Protein AF-A0A1B9LCY0-F1 (afdb_monomer_lite)

Sequence (115 aa):
MKISLLLNQYEQLSLVTEKMLQMARNEQWDSLLDWQAKYQQLSDDLMGYGDINAIEQLTQPQQEMILIAIKNILNCQQQLSQLINAQHTKLGQLIGEQVIQRSQIQDYHQVASLI

pLDDT: mean 90.4, std 10.23, range [53.28, 98.38]

Foldseek 3Di:
DLLVVLLVLLVVLLVLLVVLLVCLVVVVVVVSVVSPVVNVVSVVVNVVVPDVVSLVPDDPVSVVSSVVSVVSNVVSVVSSVVSVVVVVVVVVVVVVVVVVVVVVVVVVVVVVVVD

Radius of gyration: 22.99 Å; chains: 1; bounding box: 58×22×68 Å

Secondary structure (DSSP, 8-state):
-HHHHHHHHHHHHHHHHHHHHHHHHTT-HHHHHHHHHHHHHHHHHHHHT--THHHHTS-HHHHHHHHHHHHHHHHHHHHHHHHHHHHHHHHHHHHHHHHHHHHHHHHHHHHHTT-

Structure (mmCIF, N/CA/C/O backbone):
data_AF-A0A1B9LCY0-F1
#
_entry.id   AF-A0A1B9LCY0-F1
#
loop_
_atom_site.group_PDB
_atom_site.id
_atom_site.type_symbol
_atom_site.label_atom_id
_atom_site.label_alt_id
_atom_site.label_comp_id
_atom_site.label_asym_id
_atom_site.label_entity_id
_atom_site.label_seq_id
_atom_site.pdbx_PDB_ins_code
_atom_site.Cartn_x
_atom_site.Cartn_y
_atom_site.Cartn_z
_atom_site.occupancy
_atom_site.B_iso_or_equiv
_atom_site.auth_seq_id
_atom_site.auth_comp_id
_atom_site.auth_asym_id
_atom_site.auth_atom_id
_atom_site.pdbx_PDB_model_num
ATOM 1 N N . MET A 1 1 ? 10.312 -2.691 -29.153 1.00 53.28 1 MET A N 1
ATOM 2 C CA . MET A 1 1 ? 8.925 -2.727 -28.633 1.00 53.28 1 MET A CA 1
ATOM 3 C C . MET A 1 1 ? 8.829 -3.231 -27.183 1.00 53.28 1 MET A C 1
ATOM 5 O O . MET A 1 1 ? 8.006 -2.700 -26.458 1.00 53.28 1 MET A O 1
ATOM 9 N N . LYS A 1 2 ? 9.673 -4.173 -26.715 1.00 64.88 2 LYS A N 1
ATOM 10 C CA . LYS A 1 2 ? 9.668 -4.652 -25.308 1.00 64.88 2 LYS A CA 1
ATOM 11 C C . LYS A 1 2 ? 10.209 -3.645 -24.270 1.00 64.88 2 LYS A C 1
ATOM 13 O O . LYS A 1 2 ? 9.668 -3.544 -23.181 1.00 64.88 2 LYS A O 1
ATOM 18 N N . ILE A 1 3 ? 11.226 -2.860 -24.631 1.00 70.94 3 ILE A N 1
ATOM 19 C CA . ILE A 1 3 ? 11.911 -1.910 -23.729 1.00 70.94 3 ILE A CA 1
ATOM 20 C C . ILE A 1 3 ? 11.008 -0.753 -23.266 1.00 70.94 3 ILE A C 1
ATOM 22 O O . ILE A 1 3 ? 10.928 -0.459 -22.077 1.00 70.94 3 ILE A O 1
ATOM 26 N N . SER A 1 4 ? 10.291 -0.119 -24.198 1.00 77.75 4 SER A N 1
ATOM 27 C CA . SER A 1 4 ? 9.367 0.981 -23.886 1.00 77.75 4 SER A CA 1
ATOM 28 C C . SER A 1 4 ? 8.197 0.531 -23.012 1.00 77.75 4 SER A C 1
ATOM 30 O O . SER A 1 4 ? 7.647 1.326 -22.261 1.00 77.75 4 SER A O 1
ATOM 32 N N . LEU A 1 5 ? 7.820 -0.746 -23.112 1.00 83.50 5 LE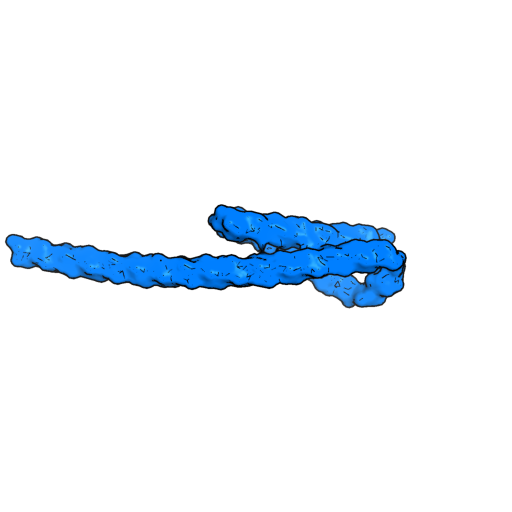U A N 1
ATOM 33 C CA . LEU A 1 5 ? 6.754 -1.333 -22.312 1.00 83.50 5 LEU A CA 1
ATOM 34 C C . LEU A 1 5 ? 7.201 -1.554 -20.863 1.00 83.50 5 LEU A C 1
ATOM 36 O O . LEU A 1 5 ? 6.466 -1.178 -19.958 1.00 83.50 5 LEU A O 1
ATOM 40 N N . LEU A 1 6 ? 8.418 -2.070 -20.657 1.00 85.56 6 LEU A N 1
ATOM 41 C CA . LEU A 1 6 ? 8.990 -2.284 -19.325 1.00 85.56 6 LEU A CA 1
ATOM 42 C C . LEU A 1 6 ? 9.126 -0.970 -18.544 1.00 85.56 6 LEU A C 1
ATOM 44 O O . LEU A 1 6 ? 8.686 -0.880 -17.401 1.00 85.56 6 LEU A O 1
ATOM 48 N N . LEU A 1 7 ? 9.691 0.066 -19.176 1.00 86.94 7 LEU A N 1
ATOM 49 C CA . LEU A 1 7 ? 9.823 1.389 -18.559 1.00 86.94 7 LEU A CA 1
ATOM 50 C C . LEU A 1 7 ? 8.454 1.946 -18.143 1.00 86.94 7 LEU A C 1
ATOM 52 O O . LEU A 1 7 ? 8.263 2.324 -16.990 1.00 86.94 7 LEU A O 1
ATOM 56 N N . ASN A 1 8 ? 7.486 1.913 -19.060 1.00 89.56 8 ASN A N 1
ATOM 57 C CA . ASN A 1 8 ? 6.126 2.374 -18.798 1.00 89.56 8 ASN A CA 1
ATOM 58 C C . ASN A 1 8 ? 5.457 1.589 -17.654 1.00 89.56 8 ASN A C 1
ATOM 60 O O . ASN A 1 8 ? 4.736 2.172 -16.853 1.00 89.56 8 ASN A O 1
ATOM 64 N N . GLN A 1 9 ? 5.698 0.284 -17.526 1.00 90.00 9 GLN A N 1
ATOM 65 C CA . GLN A 1 9 ? 5.151 -0.499 -16.415 1.00 90.00 9 GLN A CA 1
ATOM 66 C C . GLN A 1 9 ? 5.754 -0.112 -15.063 1.00 90.00 9 GLN A C 1
ATOM 68 O O . GLN A 1 9 ? 5.008 0.030 -14.094 1.00 90.00 9 GLN A O 1
ATOM 73 N N . TYR A 1 10 ? 7.068 0.119 -14.992 1.00 92.19 10 TYR A N 1
ATOM 74 C CA . TYR A 1 10 ? 7.702 0.619 -13.769 1.00 92.19 10 TYR A CA 1
ATOM 75 C C . TYR A 1 10 ? 7.196 2.014 -13.387 1.00 92.19 10 TYR A C 1
ATOM 77 O O . TYR A 1 10 ? 6.903 2.260 -12.217 1.00 92.19 10 TYR A O 1
ATOM 85 N N . GLU A 1 11 ? 7.040 2.913 -14.358 1.00 92.62 11 GLU A N 1
ATOM 86 C CA . GLU A 1 11 ? 6.458 4.239 -14.130 1.00 92.62 11 GLU A CA 1
ATOM 87 C C . GLU A 1 11 ? 5.010 4.141 -13.635 1.00 92.62 11 GLU A C 1
ATOM 89 O O . GLU A 1 11 ? 4.647 4.774 -12.642 1.00 92.62 11 GLU A O 1
ATOM 94 N N . GLN A 1 12 ? 4.186 3.301 -14.266 1.00 94.88 12 GLN A N 1
ATOM 95 C CA . GLN A 1 12 ? 2.798 3.098 -13.853 1.00 94.88 12 GLN A CA 1
ATOM 96 C C . GLN A 1 12 ? 2.689 2.494 -12.455 1.00 94.88 12 GLN A C 1
ATOM 98 O O . GLN A 1 12 ? 1.875 2.967 -11.660 1.00 94.88 12 GLN A O 1
ATOM 103 N N . LEU A 1 13 ? 3.502 1.485 -12.130 1.00 95.69 13 LEU A N 1
ATOM 104 C CA . LEU A 1 13 ? 3.509 0.899 -10.793 1.00 95.69 13 LEU A CA 1
ATOM 105 C C . LEU A 1 13 ? 3.955 1.929 -9.747 1.00 95.69 13 LEU A C 1
ATOM 107 O O . LEU A 1 13 ? 3.328 2.036 -8.693 1.00 95.69 13 LEU A O 1
ATOM 111 N N . SER A 1 14 ? 4.978 2.731 -10.051 1.00 96.44 14 SER A N 1
ATOM 112 C CA . SER A 1 14 ? 5.435 3.831 -9.193 1.00 96.44 14 SER A CA 1
ATOM 113 C C . SER A 1 14 ? 4.309 4.829 -8.902 1.00 96.44 14 SER A C 1
ATOM 115 O O . SER A 1 14 ? 4.009 5.094 -7.737 1.00 96.44 14 SER A O 1
ATOM 117 N N . LEU A 1 15 ? 3.601 5.289 -9.938 1.00 96.69 15 LEU A N 1
ATOM 118 C CA . LEU A 1 15 ? 2.470 6.213 -9.802 1.00 96.69 15 LEU A CA 1
ATOM 119 C C . LEU A 1 15 ? 1.304 5.614 -9.005 1.00 96.69 15 LEU A C 1
ATOM 121 O O . LEU A 1 15 ? 0.700 6.291 -8.172 1.00 96.69 15 LEU A O 1
ATOM 125 N N . VAL A 1 16 ? 0.966 4.344 -9.248 1.00 97.50 16 VAL A N 1
ATOM 126 C CA . VAL A 1 16 ? -0.097 3.650 -8.504 1.00 97.50 16 VAL A CA 1
ATOM 127 C C . VAL A 1 16 ? 0.273 3.521 -7.028 1.00 97.50 16 VAL A C 1
ATOM 129 O O . VAL A 1 16 ? -0.556 3.820 -6.170 1.00 97.50 16 VAL A O 1
ATOM 132 N N . THR A 1 17 ? 1.514 3.140 -6.728 1.00 97.38 17 THR A N 1
ATOM 133 C CA . THR A 1 17 ? 1.989 2.975 -5.347 1.00 97.38 17 THR A CA 1
ATOM 134 C C . THR A 1 17 ? 1.985 4.311 -4.599 1.00 97.38 17 THR A C 1
ATOM 136 O O . THR A 1 17 ? 1.553 4.375 -3.447 1.00 97.38 17 THR A O 1
ATOM 139 N N . GLU A 1 18 ? 2.387 5.401 -5.258 1.00 97.94 18 GLU A N 1
ATOM 140 C CA . GLU A 1 18 ? 2.326 6.749 -4.687 1.00 97.94 18 GLU A CA 1
ATOM 141 C C . GLU A 1 18 ? 0.882 7.192 -4.413 1.00 97.94 18 GLU A C 1
ATOM 143 O O . GLU A 1 18 ? 0.579 7.716 -3.338 1.00 97.94 18 GLU A O 1
ATOM 148 N N . LYS A 1 19 ? -0.043 6.925 -5.342 1.00 97.62 19 LYS A N 1
ATOM 149 C CA . LYS A 1 19 ? -1.466 7.229 -5.153 1.00 97.62 19 LYS A CA 1
ATOM 150 C C . LYS A 1 19 ? -2.065 6.457 -3.976 1.00 97.62 19 LYS A C 1
ATOM 152 O O . LYS A 1 19 ? -2.784 7.043 -3.168 1.00 97.62 19 LYS A O 1
ATOM 157 N N . MET A 1 20 ? -1.745 5.170 -3.849 1.00 98.25 20 MET A N 1
ATOM 158 C CA . MET A 1 20 ? -2.169 4.363 -2.702 1.00 98.25 20 MET A CA 1
ATOM 159 C C . MET A 1 20 ? -1.604 4.923 -1.392 1.00 98.25 20 MET A C 1
ATOM 161 O O . MET A 1 20 ? -2.335 5.025 -0.409 1.00 98.25 20 MET A O 1
ATOM 165 N N . LEU A 1 21 ? -0.338 5.359 -1.372 1.00 98.31 21 LEU A N 1
ATOM 166 C CA . LEU A 1 21 ? 0.252 6.008 -0.198 1.00 98.31 21 LEU A CA 1
ATOM 167 C C . LEU A 1 21 ? -0.485 7.301 0.179 1.00 98.31 21 LEU A C 1
ATOM 169 O O . LEU A 1 21 ? -0.742 7.535 1.360 1.00 98.31 21 LEU A O 1
ATOM 173 N N . GLN A 1 22 ? -0.848 8.136 -0.798 1.00 98.12 22 GLN A N 1
ATOM 174 C CA . GLN A 1 22 ? -1.641 9.343 -0.546 1.00 98.12 22 GLN A CA 1
ATOM 175 C C . GLN A 1 22 ? -3.016 9.008 0.047 1.00 98.12 22 GLN A C 1
ATOM 177 O O . GLN A 1 22 ? -3.430 9.646 1.012 1.00 98.12 22 GLN A O 1
ATOM 182 N N . MET A 1 23 ? -3.693 7.977 -0.469 1.00 98.25 23 MET A N 1
ATOM 183 C CA . MET A 1 23 ? -4.968 7.505 0.084 1.00 98.25 23 MET A CA 1
ATOM 184 C C . MET A 1 23 ? -4.820 7.039 1.535 1.00 98.25 23 MET A C 1
ATOM 186 O O . MET A 1 23 ? -5.603 7.462 2.381 1.00 98.25 23 MET A O 1
ATOM 190 N N . ALA A 1 24 ? -3.790 6.244 1.848 1.00 97.69 24 ALA A N 1
ATOM 191 C CA . ALA A 1 24 ? -3.523 5.793 3.216 1.00 97.69 24 ALA A CA 1
ATOM 192 C C . ALA A 1 24 ? -3.267 6.963 4.176 1.00 97.69 24 ALA A C 1
ATOM 194 O O . ALA A 1 24 ? -3.805 6.991 5.279 1.00 97.69 24 ALA A O 1
ATOM 195 N N . ARG A 1 25 ? -2.471 7.956 3.753 1.00 97.62 25 ARG A N 1
ATOM 196 C CA . ARG A 1 25 ? -2.192 9.163 4.553 1.00 97.62 25 ARG A CA 1
ATOM 197 C C . ARG A 1 25 ? -3.446 9.989 4.831 1.00 97.62 25 ARG A C 1
ATOM 199 O O . ARG A 1 25 ? -3.533 10.615 5.880 1.00 97.62 25 ARG A O 1
ATOM 206 N N . ASN A 1 26 ? -4.401 9.968 3.907 1.00 97.81 26 ASN A N 1
ATOM 207 C CA . ASN A 1 26 ? -5.682 10.654 4.036 1.00 97.81 26 ASN A CA 1
ATOM 208 C C . ASN A 1 26 ? -6.769 9.774 4.685 1.00 97.81 26 ASN A C 1
ATOM 210 O O . ASN A 1 26 ? -7.940 10.141 4.638 1.00 97.81 26 ASN A O 1
ATOM 214 N N . GLU A 1 27 ? -6.407 8.609 5.238 1.00 96.62 27 GLU A N 1
ATOM 215 C CA . GLU A 1 27 ? -7.327 7.614 5.811 1.00 96.62 27 GLU A CA 1
ATOM 216 C C . GLU A 1 27 ? -8.440 7.149 4.840 1.00 96.62 27 GLU A C 1
ATOM 218 O O . GLU A 1 27 ? -9.494 6.667 5.253 1.00 96.62 27 GLU A O 1
ATOM 223 N N . GLN A 1 28 ? -8.213 7.252 3.525 1.00 98.00 28 GLN A N 1
ATOM 224 C CA . GLN A 1 28 ? -9.147 6.828 2.476 1.00 98.00 28 GLN A CA 1
ATOM 225 C C . GLN A 1 28 ? -9.005 5.324 2.199 1.00 98.00 28 GLN A C 1
ATOM 227 O O . GLN A 1 28 ? -8.634 4.914 1.099 1.00 98.00 28 GLN A O 1
ATOM 232 N N . TRP A 1 29 ? -9.255 4.502 3.218 1.00 96.44 29 TRP A N 1
ATOM 233 C CA . TRP A 1 29 ? -8.978 3.062 3.192 1.00 96.44 29 TRP A CA 1
ATOM 234 C C . TRP A 1 29 ? -9.805 2.296 2.157 1.00 96.44 29 TRP A C 1
ATOM 236 O O . TRP A 1 29 ? -9.248 1.456 1.459 1.00 96.44 29 TRP A O 1
ATOM 246 N N . ASP A 1 30 ? -11.087 2.628 1.991 1.00 96.56 30 ASP A N 1
ATOM 247 C CA . ASP A 1 30 ? -11.943 1.985 0.983 1.00 96.56 30 ASP A CA 1
ATOM 248 C C . ASP A 1 30 ? -11.419 2.258 -0.433 1.00 96.56 30 ASP A C 1
ATOM 250 O O . ASP A 1 30 ? -11.172 1.336 -1.208 1.00 96.56 30 ASP A O 1
ATOM 254 N N . SER A 1 31 ? -11.110 3.526 -0.726 1.00 95.88 31 SER A N 1
ATOM 255 C CA . SER A 1 31 ? -10.485 3.918 -1.991 1.00 95.88 31 SER A CA 1
ATOM 256 C C . SER A 1 31 ? -9.126 3.252 -2.192 1.00 95.88 31 SER A C 1
ATOM 258 O O . SER A 1 31 ? -8.767 2.941 -3.319 1.00 95.88 31 SER A O 1
ATOM 260 N N . LEU A 1 32 ? -8.339 3.035 -1.135 1.00 96.31 32 LEU A N 1
ATOM 261 C CA . LEU A 1 32 ? -7.068 2.318 -1.243 1.00 96.31 32 LEU A CA 1
ATOM 262 C C . LEU A 1 32 ? -7.289 0.862 -1.673 1.00 96.31 32 LEU A C 1
ATOM 264 O O . LEU A 1 32 ? -6.558 0.369 -2.535 1.00 96.31 32 LEU A O 1
ATOM 268 N N . LEU A 1 33 ? -8.298 0.192 -1.107 1.00 95.31 33 LEU A N 1
ATOM 269 C CA . LEU A 1 33 ? -8.644 -1.193 -1.438 1.00 95.31 33 LEU A CA 1
ATOM 270 C C . LEU A 1 33 ? -9.104 -1.339 -2.894 1.00 95.31 33 LEU A C 1
ATOM 272 O O . LEU A 1 33 ? -8.692 -2.288 -3.561 1.00 95.31 33 LEU A O 1
ATOM 276 N N . ASP A 1 34 ? -9.837 -0.362 -3.434 1.00 96.19 34 ASP A N 1
ATOM 277 C CA . ASP A 1 34 ? -10.232 -0.350 -4.853 1.00 96.19 34 ASP A CA 1
ATOM 278 C C . ASP A 1 34 ? -9.022 -0.387 -5.808 1.00 96.19 34 ASP A C 1
ATOM 280 O O . ASP A 1 34 ? -9.102 -0.900 -6.928 1.00 96.19 34 ASP A O 1
ATOM 284 N N . TRP A 1 35 ? -7.872 0.143 -5.378 1.00 96.25 35 TRP A N 1
ATOM 285 C CA . TRP A 1 35 ? -6.643 0.174 -6.178 1.00 96.25 35 TRP A CA 1
ATOM 286 C C . TRP A 1 35 ? -5.767 -1.068 -6.003 1.00 96.25 35 TRP A C 1
ATOM 288 O O . TRP A 1 35 ? -4.861 -1.281 -6.815 1.00 96.25 35 TRP A O 1
ATOM 298 N N . GLN A 1 36 ? -6.055 -1.925 -5.018 1.00 94.31 36 GLN A N 1
ATOM 299 C CA . GLN A 1 36 ? -5.267 -3.124 -4.730 1.00 94.31 36 GLN A CA 1
ATOM 300 C C . GLN A 1 36 ? -5.195 -4.067 -5.936 1.00 94.31 36 GLN A C 1
ATOM 302 O O . GLN A 1 36 ? -4.112 -4.535 -6.280 1.00 94.31 36 GLN A O 1
ATOM 307 N N . ALA A 1 37 ? -6.319 -4.307 -6.619 1.00 94.88 37 ALA A N 1
ATOM 308 C CA . ALA A 1 37 ? -6.355 -5.189 -7.787 1.00 94.88 37 ALA A CA 1
ATOM 309 C C . ALA A 1 37 ? -5.462 -4.670 -8.927 1.00 94.88 37 ALA A C 1
ATOM 311 O O . ALA A 1 37 ? -4.725 -5.436 -9.545 1.00 94.88 37 ALA A O 1
ATOM 312 N N . LYS A 1 38 ? -5.471 -3.352 -9.165 1.00 95.19 38 LYS A N 1
ATOM 313 C CA . LYS A 1 38 ? -4.629 -2.717 -10.187 1.00 95.19 38 LYS A CA 1
ATOM 314 C C . LYS A 1 38 ? -3.146 -2.780 -9.823 1.00 95.19 38 LYS A C 1
ATOM 316 O O . LYS A 1 38 ? -2.316 -3.051 -10.685 1.00 95.19 38 LYS A O 1
ATOM 321 N N . TYR A 1 39 ? -2.814 -2.520 -8.562 1.00 95.88 39 TYR A N 1
ATOM 322 C CA . TYR A 1 39 ? -1.449 -2.643 -8.059 1.00 95.88 39 TYR A CA 1
ATOM 323 C C . TYR A 1 39 ? -0.922 -4.079 -8.195 1.00 95.88 39 TYR A C 1
ATOM 325 O O . TYR A 1 39 ? 0.205 -4.281 -8.652 1.00 95.88 39 TYR A O 1
ATOM 333 N N . GLN A 1 40 ? -1.752 -5.067 -7.847 1.00 95.06 40 GLN A N 1
ATOM 334 C CA . GLN A 1 40 ? -1.417 -6.483 -7.963 1.00 95.06 40 GLN A CA 1
ATOM 335 C C . GLN A 1 40 ? -1.165 -6.862 -9.423 1.00 95.06 40 GLN A C 1
ATOM 337 O O . GLN A 1 40 ? -0.104 -7.389 -9.732 1.00 95.06 40 GLN A O 1
ATOM 342 N N . GLN A 1 41 ? -2.078 -6.493 -10.327 1.00 93.81 41 GLN A N 1
ATOM 343 C CA . GLN A 1 41 ? -1.928 -6.754 -11.757 1.00 93.81 41 GLN A CA 1
ATOM 344 C C . GLN A 1 41 ? -0.615 -6.180 -12.314 1.00 93.81 41 GLN A C 1
ATOM 346 O O . GLN A 1 41 ? 0.126 -6.891 -12.979 1.00 93.81 41 GLN A O 1
ATOM 351 N N . LEU A 1 42 ? -0.297 -4.913 -12.023 1.00 92.62 42 LEU A N 1
ATOM 352 C CA . LEU A 1 42 ? 0.935 -4.279 -12.512 1.00 92.62 42 LEU A CA 1
ATOM 353 C C . LEU A 1 42 ? 2.200 -4.943 -11.954 1.00 92.62 42 LEU A C 1
ATOM 355 O O . LEU A 1 42 ? 3.216 -5.025 -12.645 1.00 92.62 42 LEU A O 1
ATOM 359 N N . SER A 1 43 ? 2.138 -5.403 -10.705 1.00 91.56 43 SER A N 1
ATOM 360 C CA . SER A 1 43 ? 3.239 -6.115 -10.054 1.00 91.56 43 SER A CA 1
ATOM 361 C C . SER A 1 43 ? 3.447 -7.500 -10.675 1.00 91.56 43 SER A C 1
ATOM 363 O O . SER A 1 43 ? 4.583 -7.874 -10.966 1.00 91.56 43 SER A O 1
ATOM 365 N N . ASP A 1 44 ? 2.361 -8.231 -10.931 1.00 90.44 44 ASP A N 1
ATOM 366 C CA . ASP A 1 44 ? 2.382 -9.546 -11.580 1.00 90.44 44 ASP A CA 1
ATOM 367 C C . ASP A 1 44 ? 2.857 -9.452 -13.030 1.00 90.44 44 ASP A C 1
ATOM 369 O O . ASP A 1 44 ? 3.705 -10.241 -13.453 1.00 90.44 44 ASP A O 1
ATOM 373 N N . ASP A 1 45 ? 2.386 -8.439 -13.763 1.00 87.38 45 ASP A N 1
ATOM 374 C CA . ASP A 1 45 ? 2.849 -8.144 -15.113 1.00 87.38 45 ASP A CA 1
ATOM 375 C C . ASP A 1 45 ? 4.372 -7.963 -15.108 1.00 87.38 45 ASP A C 1
ATOM 377 O O . ASP A 1 45 ? 5.061 -8.652 -15.858 1.00 87.38 45 ASP A O 1
ATOM 381 N N . LEU A 1 46 ? 4.915 -7.116 -14.221 1.00 85.75 46 LEU A N 1
ATOM 382 C CA . LEU A 1 46 ? 6.359 -6.874 -14.096 1.00 85.75 46 LEU A CA 1
ATOM 383 C C . LEU A 1 46 ? 7.159 -8.131 -13.726 1.00 85.75 46 LEU A C 1
ATOM 385 O O . LEU A 1 46 ? 8.240 -8.336 -14.278 1.00 85.75 46 LEU A O 1
ATOM 389 N N . MET A 1 47 ? 6.641 -8.991 -12.843 1.00 80.62 47 MET A N 1
ATOM 390 C CA . MET A 1 47 ? 7.268 -10.286 -12.544 1.00 80.62 47 MET A CA 1
ATOM 391 C C . MET A 1 47 ? 7.285 -11.209 -13.772 1.00 80.62 47 MET A C 1
ATOM 393 O O . MET A 1 47 ? 8.257 -11.935 -13.985 1.00 80.62 47 MET A O 1
ATOM 397 N N . GLY A 1 48 ? 6.256 -11.139 -14.622 1.00 72.38 48 GLY A N 1
ATOM 398 C CA . GLY A 1 48 ? 6.184 -11.851 -15.899 1.00 72.38 48 GLY A CA 1
ATOM 399 C C . GLY A 1 48 ? 7.197 -11.377 -16.951 1.00 72.38 48 GLY A C 1
ATOM 400 O O . GLY A 1 48 ? 7.600 -12.169 -17.803 1.00 72.38 48 GLY A O 1
ATOM 401 N N . TYR A 1 49 ? 7.678 -10.129 -16.872 1.00 68.94 49 TY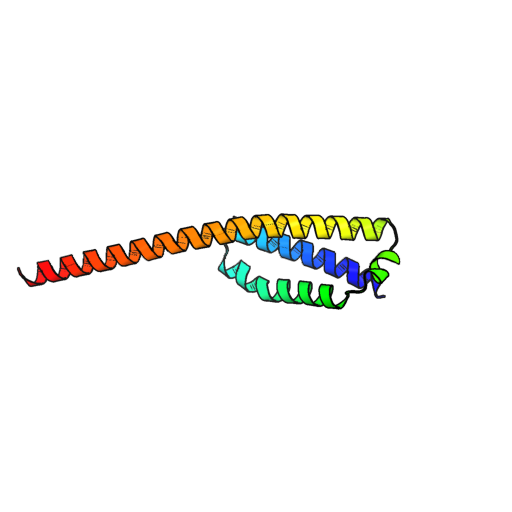R A N 1
ATOM 402 C CA . TYR A 1 49 ? 8.793 -9.617 -17.692 1.00 68.94 49 TYR A CA 1
ATOM 403 C C . TYR A 1 49 ? 10.172 -10.032 -17.170 1.00 68.94 49 TYR A C 1
ATOM 405 O O . TYR A 1 49 ? 11.163 -9.488 -17.654 1.00 68.94 49 TYR A O 1
ATOM 413 N N . GLY A 1 50 ? 10.225 -10.967 -16.210 1.00 54.84 50 GLY A N 1
ATOM 414 C CA . GLY A 1 50 ? 11.386 -11.456 -15.462 1.00 54.84 50 GLY A CA 1
ATOM 415 C C . GLY A 1 50 ? 12.531 -12.037 -16.290 1.00 54.84 50 GLY A C 1
ATOM 416 O O . GLY A 1 50 ? 12.935 -13.178 -16.103 1.00 54.84 50 GLY A O 1
ATOM 417 N N . ASP A 1 51 ? 13.110 -11.218 -17.152 1.00 60.19 51 ASP A N 1
ATOM 418 C CA . ASP A 1 51 ? 14.407 -11.428 -17.745 1.00 60.19 51 ASP A CA 1
ATOM 419 C C . ASP A 1 51 ? 15.217 -10.175 -17.417 1.00 60.19 51 ASP A C 1
ATOM 421 O O . ASP A 1 51 ? 15.083 -9.131 -18.054 1.00 60.19 51 ASP A O 1
ATOM 425 N N . ILE A 1 52 ? 16.047 -10.260 -16.376 1.00 60.19 52 ILE A N 1
ATOM 426 C CA . ILE A 1 52 ? 17.023 -9.221 -15.997 1.00 60.19 52 ILE A CA 1
ATOM 427 C C . ILE A 1 52 ? 17.871 -8.815 -17.222 1.00 60.19 52 ILE A C 1
ATOM 429 O O . ILE A 1 52 ? 18.234 -7.651 -17.381 1.00 60.19 52 ILE A O 1
ATOM 433 N N . ASN A 1 53 ? 18.046 -9.744 -18.166 1.00 61.03 53 ASN A N 1
ATOM 434 C CA . ASN A 1 53 ? 18.650 -9.540 -19.480 1.00 61.03 53 ASN A CA 1
ATOM 435 C C . ASN A 1 53 ? 17.973 -8.431 -20.317 1.00 61.03 53 ASN A C 1
ATOM 437 O O .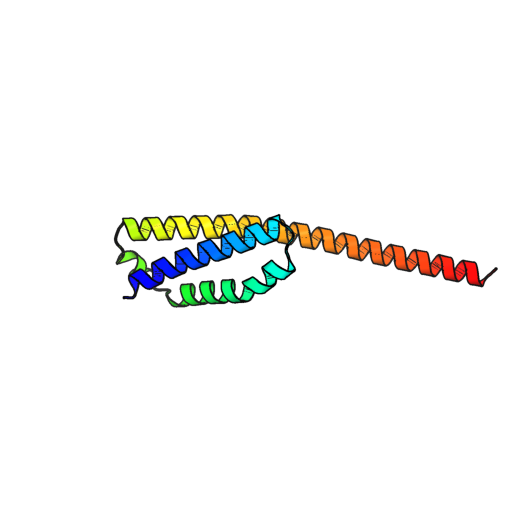 ASN A 1 53 ? 18.623 -7.785 -21.136 1.00 61.03 53 ASN A O 1
ATOM 441 N N . ALA A 1 54 ? 16.675 -8.166 -20.125 1.00 66.38 54 ALA A N 1
ATOM 442 C CA . ALA A 1 54 ? 15.964 -7.077 -20.794 1.00 66.38 54 ALA A CA 1
ATOM 443 C C . ALA A 1 54 ? 16.359 -5.692 -20.253 1.00 66.38 54 ALA A C 1
ATOM 445 O O . ALA A 1 54 ? 16.262 -4.713 -20.992 1.00 66.38 54 ALA A O 1
ATOM 446 N N . ILE A 1 55 ? 16.826 -5.611 -18.999 1.00 68.69 55 ILE A N 1
ATOM 447 C CA . ILE A 1 55 ? 17.348 -4.381 -18.382 1.00 68.69 55 ILE A CA 1
ATOM 448 C C . ILE A 1 55 ? 18.770 -4.100 -18.885 1.00 68.69 55 ILE A C 1
ATOM 450 O O . ILE A 1 55 ? 19.119 -2.949 -19.137 1.00 68.69 55 ILE A O 1
ATOM 454 N N . GLU A 1 56 ? 19.578 -5.137 -19.109 1.00 71.62 56 GLU A N 1
ATOM 455 C CA . GLU A 1 56 ? 20.937 -4.998 -19.658 1.00 71.62 56 GLU A CA 1
ATOM 456 C C . GLU A 1 56 ? 20.950 -4.468 -21.101 1.00 71.62 56 GLU A C 1
ATOM 458 O O . GLU A 1 56 ? 21.904 -3.816 -21.515 1.00 71.62 56 GLU A O 1
ATOM 463 N N . GLN A 1 57 ? 19.867 -4.686 -21.856 1.00 78.94 57 GLN A N 1
ATOM 464 C CA . GLN A 1 57 ? 19.689 -4.144 -23.211 1.00 78.94 57 GLN A CA 1
ATOM 465 C C . GLN A 1 57 ? 19.218 -2.679 -23.242 1.00 78.94 57 GLN A C 1
ATOM 467 O O . GLN A 1 57 ? 19.057 -2.107 -24.324 1.00 78.94 57 GLN A O 1
ATOM 472 N N . LEU A 1 58 ? 18.962 -2.070 -22.081 1.00 81.38 58 LEU A N 1
ATOM 473 C CA . LEU A 1 58 ? 18.538 -0.676 -21.972 1.00 81.38 58 LEU A CA 1
ATOM 474 C C . LEU A 1 58 ? 19.713 0.288 -22.098 1.00 81.38 58 LEU A C 1
ATOM 476 O O . LEU A 1 58 ? 20.844 -0.006 -21.715 1.00 81.38 58 LEU A O 1
ATOM 480 N N . THR A 1 59 ? 19.423 1.496 -22.572 1.00 88.62 59 THR A N 1
ATOM 481 C CA . THR A 1 59 ? 20.386 2.594 -22.478 1.00 88.62 59 THR A CA 1
ATOM 482 C C . THR A 1 59 ? 20.534 3.044 -21.024 1.00 88.62 59 THR A C 1
ATOM 484 O O . THR A 1 59 ? 19.607 2.909 -20.222 1.00 88.62 59 THR A O 1
ATOM 487 N N . GLN A 1 60 ? 21.678 3.637 -20.678 1.00 89.06 60 GLN A N 1
ATOM 488 C CA . GLN A 1 60 ? 21.924 4.141 -19.323 1.00 89.06 60 GLN A CA 1
ATOM 489 C C . GLN A 1 60 ? 20.793 5.060 -18.795 1.00 89.06 60 GLN A C 1
ATOM 491 O O . GLN A 1 60 ? 20.325 4.816 -17.683 1.00 89.06 60 GLN A O 1
ATOM 496 N N . PRO A 1 61 ? 20.249 6.024 -19.571 1.00 89.62 61 PRO A N 1
ATOM 497 C CA . PRO A 1 61 ? 19.122 6.837 -19.103 1.00 89.62 61 PRO A CA 1
ATOM 498 C C . PRO A 1 61 ? 17.862 6.026 -18.767 1.00 89.62 61 PRO A C 1
ATOM 500 O O . PRO A 1 61 ? 17.151 6.341 -17.817 1.00 89.62 61 PRO A O 1
ATOM 503 N N . GLN A 1 62 ? 17.576 4.962 -19.522 1.00 88.44 62 GLN A N 1
ATOM 504 C CA . GLN A 1 62 ? 16.414 4.102 -19.273 1.00 88.44 62 GLN A CA 1
ATOM 505 C C . GLN A 1 62 ? 16.591 3.274 -17.996 1.00 88.44 62 GLN A C 1
ATOM 507 O O . GLN A 1 62 ? 15.642 3.113 -17.229 1.00 88.44 62 GLN A O 1
ATOM 512 N N . GLN A 1 63 ? 17.805 2.780 -17.742 1.00 87.62 63 GLN A N 1
ATOM 513 C CA . GLN A 1 63 ? 18.129 2.077 -16.498 1.00 87.62 63 GLN A CA 1
ATOM 514 C C . GLN A 1 63 ? 17.999 3.003 -15.286 1.00 87.62 63 GLN A C 1
ATOM 516 O O . GLN A 1 63 ? 17.423 2.612 -14.271 1.00 87.62 63 GLN A O 1
ATOM 521 N N . GLU A 1 64 ? 18.478 4.245 -15.398 1.00 90.69 64 GLU A N 1
ATOM 522 C CA . GLU A 1 64 ? 18.350 5.254 -14.344 1.00 90.69 64 GLU A CA 1
ATOM 523 C C . GLU A 1 64 ? 16.879 5.564 -14.026 1.00 90.69 64 GLU A C 1
ATOM 525 O O . GLU A 1 64 ? 16.507 5.613 -12.852 1.00 90.69 64 GLU A O 1
ATOM 530 N N . MET A 1 65 ? 16.018 5.691 -15.041 1.00 90.69 65 MET A N 1
ATOM 531 C CA . MET A 1 65 ? 14.576 5.894 -14.843 1.00 90.69 65 MET A CA 1
ATOM 532 C C . MET A 1 65 ? 13.913 4.719 -14.113 1.00 90.69 65 MET A C 1
ATOM 534 O O . MET A 1 65 ? 13.181 4.931 -13.144 1.00 90.69 65 MET A O 1
ATOM 538 N N . ILE A 1 66 ? 14.209 3.480 -14.519 1.00 89.62 66 ILE A N 1
ATOM 539 C CA . ILE A 1 66 ? 13.700 2.282 -13.833 1.00 89.62 66 ILE A CA 1
ATOM 540 C C . ILE A 1 66 ? 14.193 2.243 -12.383 1.00 89.62 66 ILE A C 1
ATOM 542 O O . ILE A 1 66 ? 13.412 1.966 -11.474 1.00 89.62 66 ILE A O 1
ATOM 546 N N . LEU A 1 67 ? 15.461 2.574 -12.133 1.00 90.88 67 LEU A N 1
ATOM 547 C CA . LEU A 1 67 ? 16.018 2.607 -10.783 1.00 90.88 67 LEU A CA 1
ATOM 548 C C . LEU A 1 67 ? 15.315 3.642 -9.893 1.00 90.88 67 LEU A C 1
ATOM 550 O O . LEU A 1 67 ? 15.050 3.365 -8.722 1.00 90.88 67 LEU A O 1
ATOM 554 N N . ILE A 1 68 ? 15.009 4.826 -10.430 1.00 94.06 68 ILE A N 1
ATOM 555 C CA . ILE A 1 68 ? 14.240 5.858 -9.722 1.00 94.06 68 ILE A CA 1
ATOM 556 C C . ILE A 1 68 ? 12.837 5.337 -9.389 1.00 94.06 68 ILE A C 1
ATOM 558 O O . ILE A 1 68 ? 12.407 5.453 -8.240 1.00 94.06 68 ILE A O 1
ATOM 562 N N . ALA A 1 69 ? 12.156 4.712 -10.354 1.00 93.62 69 ALA A N 1
ATOM 563 C CA . ALA A 1 69 ? 10.834 4.130 -10.144 1.00 93.62 69 ALA A CA 1
ATOM 564 C C . ALA A 1 69 ? 10.854 3.038 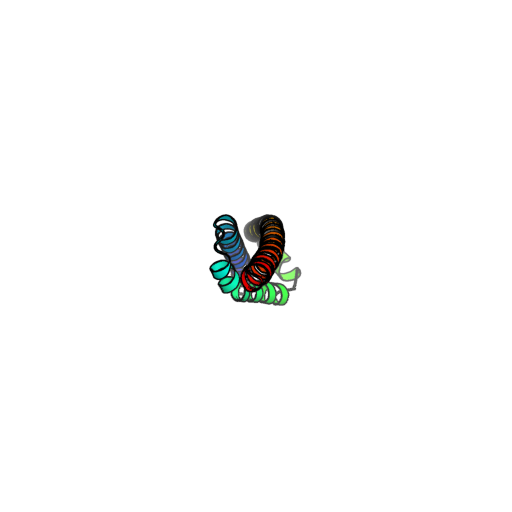-9.061 1.00 93.62 69 ALA A C 1
ATOM 566 O O . ALA A 1 69 ? 10.047 3.084 -8.136 1.00 93.62 69 ALA A O 1
ATOM 567 N N . ILE A 1 70 ? 11.819 2.112 -9.104 1.00 93.00 70 ILE A N 1
ATOM 568 C CA . ILE A 1 70 ? 11.986 1.056 -8.091 1.00 93.00 70 ILE A CA 1
ATOM 569 C C . ILE A 1 70 ? 12.201 1.659 -6.701 1.00 93.00 70 ILE A C 1
ATOM 571 O O . ILE A 1 70 ? 11.538 1.259 -5.745 1.00 93.00 70 ILE A O 1
ATOM 575 N N . LYS A 1 71 ? 13.097 2.646 -6.573 1.00 96.25 71 LYS A N 1
ATOM 576 C CA . LYS A 1 71 ? 13.339 3.326 -5.291 1.00 96.25 71 LYS A CA 1
ATOM 577 C C . LYS A 1 71 ? 12.067 3.975 -4.751 1.00 96.25 71 LYS A C 1
ATOM 579 O O . LYS A 1 71 ? 11.803 3.875 -3.553 1.00 96.25 71 LYS A O 1
ATOM 584 N N . ASN A 1 72 ? 11.277 4.607 -5.619 1.00 97.12 72 ASN A N 1
ATOM 585 C CA . ASN A 1 72 ? 10.016 5.218 -5.216 1.00 97.12 72 ASN A CA 1
ATOM 586 C C . ASN A 1 72 ? 8.994 4.174 -4.750 1.00 97.12 72 ASN A C 1
ATOM 588 O O . ASN A 1 72 ? 8.400 4.340 -3.686 1.00 97.12 72 ASN A O 1
ATOM 592 N N . ILE A 1 73 ? 8.840 3.077 -5.500 1.00 96.38 73 ILE A N 1
ATOM 593 C CA . ILE A 1 73 ? 7.950 1.961 -5.154 1.00 96.38 73 ILE A CA 1
ATOM 594 C C . ILE A 1 73 ? 8.305 1.410 -3.768 1.00 96.38 73 ILE A C 1
ATOM 596 O O . ILE A 1 73 ? 7.438 1.352 -2.899 1.00 96.38 73 ILE A O 1
ATOM 600 N N . LEU A 1 74 ? 9.580 1.082 -3.530 1.00 96.94 74 LEU A N 1
ATOM 601 C CA . LEU A 1 74 ? 10.042 0.521 -2.254 1.00 96.94 74 LEU A CA 1
ATOM 602 C C . LEU A 1 74 ? 9.802 1.478 -1.080 1.00 96.94 74 LEU A C 1
ATOM 604 O O . LEU A 1 74 ? 9.287 1.074 -0.036 1.00 96.94 74 LEU A O 1
ATOM 608 N N . ASN A 1 75 ? 10.130 2.760 -1.256 1.00 98.19 75 ASN A N 1
ATOM 609 C CA . ASN A 1 75 ? 9.898 3.777 -0.234 1.00 98.19 75 ASN A CA 1
ATOM 610 C C . ASN A 1 75 ? 8.400 3.935 0.081 1.00 98.19 75 ASN A C 1
ATOM 612 O O . ASN A 1 75 ? 8.011 4.016 1.248 1.00 98.19 75 ASN A O 1
ATOM 616 N N . CYS A 1 76 ? 7.548 3.948 -0.947 1.00 98.12 76 CYS A N 1
ATOM 617 C CA . CYS A 1 76 ? 6.106 4.054 -0.759 1.00 98.12 76 CYS A CA 1
ATOM 618 C C . CYS A 1 76 ? 5.526 2.815 -0.067 1.00 98.12 76 CYS A C 1
ATOM 620 O O . CYS A 1 76 ? 4.733 2.961 0.860 1.00 98.12 76 CYS A O 1
ATOM 622 N N . GLN A 1 77 ? 5.951 1.609 -0.456 1.00 96.75 77 GLN A N 1
ATOM 623 C CA . GLN A 1 77 ? 5.537 0.350 0.174 1.00 96.75 77 GLN A CA 1
ATOM 624 C C . GLN A 1 77 ? 5.915 0.290 1.657 1.00 96.75 77 GLN A C 1
ATOM 626 O O . GLN A 1 77 ? 5.098 -0.116 2.485 1.00 96.75 77 GLN A O 1
ATOM 631 N N . GLN A 1 78 ? 7.129 0.725 2.013 1.00 98.25 78 GLN A N 1
ATOM 632 C CA . GLN A 1 78 ? 7.568 0.767 3.408 1.00 98.25 78 GLN A CA 1
ATOM 633 C C . GLN A 1 78 ? 6.641 1.649 4.254 1.00 98.25 78 GLN A C 1
ATOM 635 O O . GLN A 1 78 ? 6.198 1.240 5.328 1.00 98.25 78 GLN A O 1
ATOM 640 N N . GLN A 1 79 ? 6.317 2.843 3.761 1.00 98.38 79 GLN A N 1
ATOM 641 C CA . GLN A 1 79 ? 5.433 3.773 4.463 1.00 98.38 79 GLN A CA 1
ATOM 642 C C . GLN A 1 79 ? 3.985 3.273 4.507 1.00 98.38 79 GLN A C 1
ATOM 644 O O . GLN A 1 79 ? 3.334 3.368 5.545 1.00 98.38 79 GLN A O 1
ATOM 649 N N . LEU A 1 80 ? 3.491 2.692 3.411 1.00 97.81 80 LEU A N 1
ATOM 650 C CA . LEU A 1 80 ? 2.171 2.062 3.356 1.00 97.81 80 LEU A CA 1
ATOM 651 C C . LEU A 1 80 ? 2.028 0.968 4.413 1.00 97.81 80 LEU A C 1
ATOM 653 O O . LEU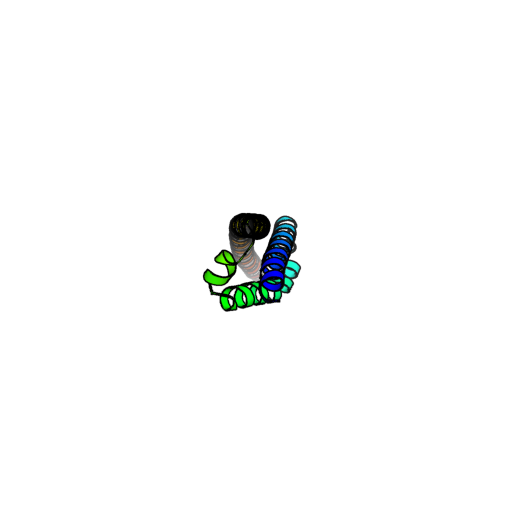 A 1 80 ? 1.040 0.952 5.140 1.00 97.81 80 LEU A O 1
ATOM 657 N N . SER A 1 81 ? 3.031 0.098 4.547 1.00 97.69 81 SER A N 1
ATOM 658 C CA . SER A 1 81 ? 3.041 -0.964 5.557 1.00 97.69 81 SER A CA 1
ATOM 659 C C . SER A 1 81 ? 2.941 -0.403 6.978 1.00 97.69 81 SER A C 1
ATOM 661 O O . SER A 1 81 ? 2.135 -0.873 7.781 1.00 97.69 81 SER A O 1
ATOM 663 N N . GLN A 1 82 ? 3.691 0.659 7.286 1.00 98.31 82 GLN A N 1
ATOM 664 C CA . GLN A 1 82 ? 3.616 1.325 8.590 1.00 98.31 82 GLN A CA 1
ATOM 665 C C . GLN A 1 82 ? 2.216 1.890 8.871 1.00 98.31 82 GLN A C 1
ATOM 667 O O . GLN A 1 82 ? 1.681 1.680 9.959 1.00 98.31 82 GLN A O 1
ATOM 672 N N . LEU A 1 83 ? 1.609 2.562 7.888 1.00 98.25 83 LEU A N 1
ATOM 673 C CA . LEU A 1 83 ? 0.271 3.145 8.015 1.00 98.25 83 LEU A CA 1
ATOM 674 C C . LEU A 1 83 ? -0.814 2.073 8.175 1.00 98.25 83 LEU A C 1
ATOM 676 O O . LEU A 1 83 ? -1.668 2.194 9.050 1.00 98.25 83 LEU A O 1
ATOM 680 N N . ILE A 1 84 ? -0.755 1.001 7.383 1.00 96.88 84 ILE A N 1
ATOM 681 C CA . ILE A 1 84 ? -1.694 -0.126 7.462 1.00 96.88 84 ILE A CA 1
ATOM 682 C C . ILE A 1 84 ? -1.596 -0.810 8.833 1.00 96.88 84 ILE A C 1
ATOM 684 O O . ILE A 1 84 ? -2.618 -1.054 9.473 1.00 96.88 84 ILE A O 1
ATOM 688 N N . ASN A 1 85 ? -0.384 -1.053 9.339 1.00 97.69 85 ASN A N 1
ATOM 689 C CA . ASN A 1 85 ? -0.187 -1.650 10.664 1.00 97.69 85 ASN A CA 1
ATOM 690 C C . ASN A 1 85 ? -0.732 -0.761 11.793 1.00 97.69 85 ASN A C 1
ATOM 692 O O . ASN A 1 85 ? -1.379 -1.254 12.724 1.00 97.69 85 ASN A O 1
ATOM 696 N N . ALA A 1 86 ? -0.509 0.553 11.706 1.00 97.75 86 ALA A N 1
ATOM 697 C CA . ALA A 1 86 ? -1.071 1.508 12.656 1.00 97.75 86 ALA A CA 1
ATOM 698 C C . ALA A 1 86 ? -2.610 1.501 12.612 1.00 97.75 86 ALA A C 1
ATOM 700 O O . ALA A 1 86 ? -3.257 1.450 13.660 1.00 97.75 86 ALA A O 1
ATOM 701 N N . GLN A 1 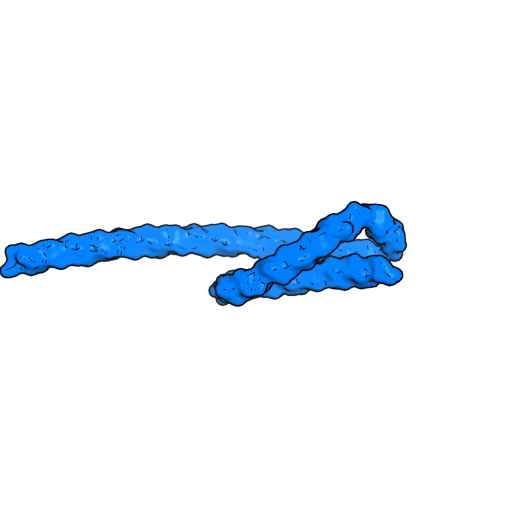87 ? -3.198 1.463 11.413 1.00 97.44 87 GLN A N 1
ATOM 702 C CA . GLN A 1 87 ? -4.647 1.398 11.238 1.00 97.44 87 GLN A CA 1
ATOM 703 C C . GLN A 1 87 ? -5.241 0.096 11.788 1.00 97.44 87 GLN A C 1
ATOM 705 O O . GLN A 1 87 ? -6.245 0.137 12.497 1.00 97.44 87 GLN A O 1
ATOM 710 N N . HIS A 1 88 ? -4.612 -1.056 11.540 1.00 96.62 88 HIS A N 1
ATOM 711 C CA . HIS A 1 88 ? -5.042 -2.325 12.133 1.00 96.62 88 HIS A CA 1
ATOM 712 C C . HIS A 1 88 ? -5.007 -2.287 13.663 1.00 96.62 88 HIS A C 1
ATOM 714 O O . HIS A 1 88 ? -5.940 -2.765 14.308 1.00 96.62 88 HIS A O 1
ATOM 720 N N . THR A 1 89 ? -3.974 -1.674 14.244 1.00 97.62 89 THR A N 1
ATOM 721 C CA . THR A 1 89 ? -3.866 -1.500 15.700 1.00 97.62 89 THR A CA 1
ATOM 722 C C . THR A 1 89 ? -5.014 -0.644 16.243 1.00 97.62 89 THR A C 1
ATOM 724 O O . THR A 1 89 ? -5.677 -1.044 17.201 1.00 97.62 89 THR A O 1
ATOM 727 N N . LYS A 1 90 ? -5.303 0.494 15.594 1.00 97.00 90 LYS A N 1
ATOM 728 C CA . LYS A 1 90 ? -6.418 1.392 15.944 1.00 97.00 90 LYS A CA 1
ATOM 729 C C . LYS A 1 90 ? -7.767 0.674 15.865 1.00 97.00 90 LYS A C 1
ATOM 731 O O . LYS A 1 90 ? -8.560 0.749 16.798 1.00 97.00 90 LYS A O 1
ATOM 736 N N . LEU A 1 91 ? -8.020 -0.067 14.785 1.00 96.56 91 LEU A N 1
ATOM 737 C CA . LEU A 1 91 ? -9.253 -0.843 14.623 1.00 96.56 91 LEU A CA 1
ATOM 738 C C . LEU A 1 91 ? -9.393 -1.929 15.696 1.00 96.56 91 LEU A C 1
ATOM 740 O O . LEU A 1 91 ? -10.475 -2.099 16.251 1.00 96.56 91 LEU A O 1
ATOM 744 N N . GLY A 1 92 ? -8.304 -2.625 16.034 1.00 96.31 92 GLY A N 1
ATOM 745 C CA . GLY A 1 92 ? -8.302 -3.625 17.103 1.00 96.31 92 GLY A CA 1
ATOM 746 C C . GLY A 1 92 ? -8.688 -3.041 18.466 1.00 96.31 92 GLY A C 1
ATOM 747 O O . GLY A 1 92 ? -9.493 -3.636 19.180 1.00 96.31 92 GLY A O 1
ATOM 748 N N . GLN A 1 93 ? -8.176 -1.853 18.801 1.00 97.00 93 GLN A N 1
ATOM 749 C CA . GLN A 1 93 ? -8.543 -1.139 20.029 1.00 97.00 93 GLN A CA 1
ATOM 750 C C . GLN A 1 93 ? -10.026 -0.755 20.044 1.00 97.00 93 GLN A C 1
ATOM 752 O O . GLN A 1 93 ? -10.724 -1.078 21.003 1.00 97.00 93 GLN A O 1
ATOM 757 N N . LEU A 1 94 ? -10.528 -0.157 18.959 1.00 96.50 94 LEU A N 1
ATOM 758 C CA . LEU A 1 94 ? -11.932 0.254 18.841 1.00 96.50 94 LEU A CA 1
ATOM 759 C C . LEU A 1 94 ? -12.903 -0.928 18.966 1.00 96.50 94 LEU A C 1
ATOM 761 O O . LEU A 1 94 ? -13.938 -0.818 19.623 1.00 96.50 94 LEU A O 1
ATOM 765 N N . ILE A 1 95 ? -12.567 -2.077 18.372 1.00 95.00 95 ILE A N 1
ATOM 766 C CA . ILE A 1 95 ? -13.361 -3.305 18.516 1.00 95.00 95 ILE A CA 1
ATOM 767 C C . ILE A 1 95 ? -13.386 -3.751 19.984 1.00 95.00 95 ILE A C 1
ATOM 769 O O . ILE A 1 95 ? -14.453 -4.072 20.508 1.00 95.00 95 ILE A O 1
ATOM 773 N N . GLY A 1 96 ? -12.233 -3.745 20.661 1.00 93.50 96 GLY A N 1
ATOM 774 C CA . GLY A 1 96 ? -12.142 -4.087 22.082 1.00 93.50 96 GLY A CA 1
ATOM 775 C C . GLY A 1 96 ? -12.988 -3.167 22.966 1.00 93.50 96 GLY A C 1
ATOM 776 O O . GLY A 1 96 ? -13.768 -3.644 23.792 1.00 93.50 96 GLY A O 1
ATOM 777 N N . GLU A 1 97 ? -12.902 -1.855 22.748 1.00 95.00 97 GLU A N 1
ATOM 778 C CA . GLU A 1 97 ? -13.720 -0.857 23.445 1.00 95.00 97 GLU A CA 1
ATOM 779 C C . GLU A 1 97 ? -15.218 -1.085 23.216 1.00 95.00 97 GLU A C 1
ATOM 781 O O . GLU A 1 97 ? -16.002 -1.055 24.166 1.00 95.00 97 GLU A O 1
ATOM 786 N N . GLN A 1 98 ? -15.628 -1.384 21.980 1.00 93.88 98 GLN A N 1
ATOM 787 C CA . GLN A 1 98 ? -17.028 -1.653 21.659 1.00 93.88 98 GLN A CA 1
ATOM 788 C C . GLN A 1 98 ? -17.561 -2.900 22.382 1.00 93.88 98 GLN A C 1
ATOM 790 O O . GLN A 1 98 ? -18.710 -2.910 22.827 1.00 93.88 98 GLN A O 1
ATOM 795 N N . VAL A 1 99 ? -16.749 -3.952 22.516 1.00 92.94 99 VAL A N 1
ATOM 796 C CA . VAL A 1 99 ? -17.124 -5.159 23.272 1.00 92.94 99 VAL A CA 1
ATOM 797 C C . VAL A 1 99 ? -17.340 -4.828 24.749 1.00 92.94 99 VAL A C 1
ATOM 799 O O . VAL A 1 99 ? -18.357 -5.228 25.318 1.00 92.94 99 VAL A O 1
ATOM 802 N N . ILE A 1 100 ? -16.437 -4.049 25.352 1.00 93.94 100 ILE A N 1
ATOM 803 C CA . ILE A 1 100 ? -16.557 -3.607 26.749 1.00 93.94 100 ILE A CA 1
ATOM 804 C C . ILE A 1 100 ? -17.836 -2.786 26.943 1.00 93.94 100 ILE A C 1
ATOM 806 O O . ILE A 1 100 ? -18.614 -3.067 27.854 1.00 93.94 100 ILE A O 1
ATOM 810 N N . GLN A 1 101 ? -18.095 -1.820 26.058 1.00 92.94 101 GLN A N 1
ATOM 811 C CA . GLN A 1 101 ? -19.301 -0.991 26.118 1.00 92.94 101 GLN A CA 1
ATOM 812 C C . GLN A 1 101 ? -20.579 -1.832 26.035 1.00 92.94 101 GLN A C 1
ATOM 814 O O . GLN A 1 101 ? -21.512 -1.609 26.803 1.00 92.94 101 GLN A O 1
ATOM 819 N N . ARG A 1 102 ? -20.632 -2.831 25.143 1.00 92.44 102 ARG A N 1
ATOM 820 C CA . ARG A 1 102 ? -21.788 -3.738 25.038 1.00 92.44 102 ARG A CA 1
ATOM 821 C C . ARG A 1 102 ? -22.016 -4.533 26.321 1.00 92.44 102 ARG A C 1
ATOM 823 O O . ARG A 1 102 ? -23.163 -4.650 26.739 1.00 92.44 102 ARG A O 1
ATOM 830 N N . SER A 1 103 ? -20.947 -5.034 26.944 1.00 93.19 103 SER A N 1
ATOM 831 C CA . SER A 1 103 ? -21.040 -5.732 28.233 1.00 93.19 103 SER A CA 1
ATOM 832 C C . SER A 1 103 ? -21.625 -4.820 29.309 1.00 93.19 103 SER A C 1
ATOM 834 O O . SER A 1 103 ? -22.588 -5.190 29.967 1.00 93.19 103 SER A O 1
ATOM 836 N N . GLN A 1 104 ? -21.112 -3.593 29.428 1.00 93.81 104 GLN A N 1
ATOM 837 C CA . GLN A 1 104 ? -21.597 -2.624 30.415 1.00 93.81 104 GLN A CA 1
ATOM 838 C C . GLN A 1 104 ? -23.070 -2.256 30.191 1.00 93.81 104 GLN A C 1
ATOM 840 O O . GLN A 1 104 ? -23.845 -2.186 31.141 1.00 93.81 104 GLN A O 1
ATOM 845 N N . ILE A 1 105 ? -23.483 -2.058 28.935 1.00 93.31 105 ILE A N 1
ATOM 846 C CA . ILE A 1 105 ? -24.886 -1.795 28.581 1.00 93.31 105 ILE A CA 1
ATOM 847 C C . ILE A 1 105 ? -25.780 -2.977 28.975 1.00 93.31 105 ILE A C 1
ATOM 849 O O . ILE A 1 105 ? -26.869 -2.771 29.514 1.00 93.31 105 ILE A O 1
ATOM 853 N N . GLN A 1 106 ? -25.332 -4.210 28.731 1.00 93.00 106 GLN A N 1
ATOM 854 C CA . GLN A 1 106 ? -26.063 -5.410 29.127 1.00 93.00 106 GLN A CA 1
ATOM 855 C C . GLN A 1 106 ? -26.211 -5.501 30.652 1.00 93.00 106 GLN A C 1
ATOM 857 O O . GLN A 1 106 ? -27.317 -5.758 31.133 1.00 93.00 106 GLN A O 1
ATOM 862 N N . ASP A 1 107 ? -25.144 -5.221 31.401 1.00 92.31 107 ASP A N 1
ATOM 863 C CA . ASP A 1 107 ? -25.170 -5.195 32.866 1.00 92.31 107 ASP A CA 1
ATOM 864 C C . ASP A 1 107 ? -26.165 -4.141 33.381 1.00 92.31 107 ASP A C 1
ATOM 866 O O . ASP A 1 107 ? -26.977 -4.423 34.265 1.00 92.31 107 ASP A O 1
ATOM 870 N N . TYR A 1 108 ? -26.178 -2.940 32.786 1.00 92.94 108 TYR A N 1
ATOM 871 C CA . TYR A 1 108 ? -27.145 -1.896 33.137 1.00 92.94 108 TYR A CA 1
ATOM 872 C C . TYR A 1 108 ? -28.591 -2.313 32.861 1.00 92.94 108 TYR A C 1
ATOM 874 O O . TYR A 1 108 ? -29.460 -2.081 33.703 1.00 92.94 108 TYR A O 1
ATOM 882 N N . HIS A 1 109 ? -28.864 -2.956 31.722 1.00 90.44 109 HIS A N 1
ATOM 883 C CA . HIS A 1 109 ? -30.194 -3.492 31.431 1.00 90.44 109 HIS A CA 1
ATOM 884 C C . HIS A 1 109 ? -30.613 -4.574 32.429 1.00 90.44 109 HIS A C 1
ATOM 886 O O . HIS A 1 109 ? -31.766 -4.586 32.863 1.00 90.44 109 HIS A O 1
ATOM 892 N N . GLN A 1 110 ? -29.689 -5.450 32.827 1.00 91.31 110 GLN A N 1
ATOM 893 C CA . GLN A 1 110 ? -29.961 -6.481 33.822 1.00 91.31 110 GLN A CA 1
ATOM 894 C C . GLN A 1 110 ? -30.314 -5.864 35.179 1.00 91.31 110 GLN A C 1
ATOM 896 O O . GLN A 1 110 ? -31.321 -6.249 35.769 1.00 91.31 110 GLN A O 1
ATOM 901 N N . VAL A 1 111 ? -29.554 -4.870 35.649 1.00 91.00 111 VAL A N 1
ATOM 902 C CA . VAL A 1 111 ? -29.866 -4.156 36.899 1.00 91.00 111 VAL A CA 1
ATOM 903 C C . VAL A 1 111 ? -31.213 -3.443 36.809 1.00 91.00 111 VAL A C 1
ATOM 905 O O . VAL A 1 111 ? -32.025 -3.569 37.720 1.00 91.00 111 VAL A O 1
ATOM 908 N N . ALA A 1 112 ? -31.486 -2.742 35.706 1.00 87.69 112 ALA A N 1
ATOM 909 C CA . ALA A 1 112 ? -32.754 -2.041 35.512 1.00 87.69 112 ALA A CA 1
ATOM 910 C C . ALA A 1 112 ? -33.967 -2.988 35.515 1.00 87.69 112 ALA A C 1
ATOM 912 O O . ALA A 1 112 ? -35.039 -2.583 35.937 1.00 87.69 112 ALA A O 1
ATOM 913 N N . SER A 1 113 ? -33.806 -4.242 35.078 1.00 87.94 113 SER A N 1
ATOM 914 C CA . SER A 1 113 ? -34.885 -5.244 35.095 1.00 87.94 113 SER A CA 1
ATOM 915 C C . SER A 1 113 ? -35.221 -5.803 36.485 1.00 87.94 113 SER A C 1
ATOM 917 O O . SER A 1 113 ? -36.223 -6.498 36.636 1.00 87.94 113 SER A O 1
ATOM 919 N N . LEU A 1 114 ? -34.378 -5.531 37.487 1.00 88.38 114 LEU A N 1
ATOM 920 C CA . LEU A 1 114 ? -34.558 -5.971 38.875 1.00 88.38 114 LEU A CA 1
ATOM 921 C C . LEU A 1 114 ? -35.226 -4.908 39.764 1.00 88.38 114 LEU A C 1
ATOM 923 O O . LEU A 1 114 ? -35.472 -5.186 40.939 1.00 88.38 114 LEU A O 1
ATOM 927 N N . ILE A 1 115 ? -35.479 -3.709 39.228 1.00 72.25 115 ILE A N 1
ATOM 928 C CA . ILE A 1 115 ? -36.112 -2.564 39.905 1.00 72.25 115 ILE A CA 1
ATOM 929 C C . ILE A 1 115 ? -37.516 -2.376 39.329 1.00 72.25 115 ILE A C 1
ATOM 931 O O . ILE A 1 115 ? -38.444 -2.145 40.135 1.00 72.25 115 ILE A O 1
#